Protein AF-A0A8H3CLC8-F1 (afdb_monomer_lite)

Sequence (167 aa):
DTSFVADLQLELDSWRNSLPDSLFSRQDIAPAHSHILCLHILYWLITLRLYFPVYRQARSDGQDSKPDIEDRFIKLCNRATEELLQLFSEFDKRYSSKYLPRSLLQAIVICGDALILERDQASKEAPKVRDNGQEGIELCICTLQVAGETWPHAANLALRLQARAAM

InterPro domains:
  IPR051615 Transcriptional Regulatory Elements [PTHR31313] (6-161)

Foldseek 3Di:
DLVVLVVVLVVLVVVVVPDDPLLVDDPPDDLRDLVSLVVLLVSLLSQLVSLVVVLVVVVPVPDPDDVVSNVVSLVSNVVSLVSNLVSLVSSCVPPNLLPPDPVSLVSLLSSLVSLLVQLVPDDPVCVVSNVVSVVSNVSSLVSLVRVCVNPVVSPVSSVVSVVSSVD

Structure (mmCIF, N/CA/C/O backbone):
data_AF-A0A8H3CLC8-F1
#
_entry.id   AF-A0A8H3CLC8-F1
#
loop_
_atom_site.group_PDB
_atom_site.id
_atom_site.type_symbol
_atom_site.label_atom_id
_atom_site.label_alt_id
_atom_site.label_comp_id
_atom_site.label_asym_id
_atom_site.label_entity_id
_atom_site.label_seq_id
_atom_site.pdbx_PDB_ins_code
_atom_site.Cartn_x
_atom_site.Cartn_y
_atom_site.Cartn_z
_atom_site.occupancy
_atom_site.B_iso_or_equiv
_atom_site.auth_seq_id
_atom_site.auth_comp_id
_atom_site.auth_asym_id
_atom_site.auth_atom_id
_atom_site.pdbx_PDB_model_num
ATOM 1 N N . ASP A 1 1 ? 12.329 13.067 15.007 1.00 63.19 1 ASP A N 1
ATOM 2 C CA . ASP A 1 1 ? 12.791 14.373 14.516 1.00 63.19 1 ASP A CA 1
ATOM 3 C C . ASP A 1 1 ? 12.047 14.694 13.223 1.00 63.19 1 ASP A C 1
ATOM 5 O O . ASP A 1 1 ? 12.294 14.057 12.206 1.00 63.19 1 ASP A O 1
ATOM 9 N N . THR A 1 2 ? 11.017 15.540 13.280 1.00 72.81 2 THR A N 1
ATOM 10 C CA . THR A 1 2 ? 10.085 15.764 12.153 1.00 72.81 2 THR A CA 1
ATOM 11 C C . THR A 1 2 ? 10.721 16.533 10.994 1.00 72.81 2 THR A C 1
ATOM 13 O O . THR A 1 2 ? 10.283 16.371 9.857 1.00 72.81 2 THR A O 1
ATOM 16 N N . SER A 1 3 ? 11.772 17.318 11.267 1.00 77.88 3 SER A N 1
ATOM 17 C CA . SER A 1 3 ? 12.563 18.014 10.242 1.00 77.88 3 SER A CA 1
ATOM 18 C C . SER A 1 3 ? 13.254 17.016 9.316 1.00 77.88 3 SER A C 1
ATOM 20 O O . SER A 1 3 ? 13.080 17.075 8.106 1.00 77.88 3 SER A O 1
ATOM 22 N N . PHE A 1 4 ? 13.923 16.016 9.893 1.00 84.94 4 PHE A N 1
ATOM 23 C CA . PHE A 1 4 ? 14.620 14.974 9.138 1.00 84.94 4 PHE A CA 1
ATOM 24 C C . PHE A 1 4 ? 13.684 14.166 8.223 1.00 84.94 4 PHE A C 1
ATOM 26 O O . PHE A 1 4 ? 14.039 13.826 7.099 1.00 84.94 4 PHE A O 1
ATOM 33 N N . VAL A 1 5 ? 12.459 13.883 8.683 1.00 85.38 5 VAL A N 1
ATOM 34 C CA . VAL A 1 5 ? 11.435 13.193 7.877 1.00 85.38 5 VAL A CA 1
ATOM 35 C C . VAL A 1 5 ? 11.024 14.035 6.664 1.00 85.38 5 VAL A C 1
ATOM 37 O O . VAL A 1 5 ? 10.848 13.497 5.572 1.00 85.38 5 VAL A O 1
ATOM 40 N N . ALA A 1 6 ? 10.872 15.350 6.842 1.00 85.31 6 ALA A N 1
ATOM 41 C CA . ALA A 1 6 ? 10.539 16.257 5.749 1.00 85.31 6 ALA A CA 1
ATOM 42 C C . ALA A 1 6 ? 11.685 16.377 4.731 1.00 85.31 6 ALA A C 1
ATOM 44 O O . ALA A 1 6 ? 11.418 16.347 3.531 1.00 85.31 6 ALA A O 1
ATOM 45 N N . ASP A 1 7 ? 12.933 16.444 5.198 1.00 89.69 7 ASP A N 1
ATOM 46 C CA . ASP A 1 7 ? 14.119 16.509 4.337 1.00 89.69 7 ASP A CA 1
ATOM 47 C C . ASP A 1 7 ? 14.263 15.237 3.485 1.00 89.69 7 ASP A C 1
ATOM 49 O O . ASP A 1 7 ? 14.405 15.317 2.265 1.00 89.69 7 ASP A O 1
ATOM 53 N N . LEU A 1 8 ? 14.101 14.053 4.090 1.00 91.25 8 LEU A N 1
ATOM 54 C CA . LEU A 1 8 ? 14.118 12.782 3.355 1.00 91.25 8 LEU A CA 1
ATOM 55 C C . LEU A 1 8 ? 12.995 12.675 2.318 1.00 91.25 8 LEU A C 1
ATOM 57 O O . LEU A 1 8 ? 13.209 12.134 1.234 1.00 91.25 8 LEU A O 1
ATOM 61 N N . GLN A 1 9 ? 11.796 13.181 2.624 1.00 90.88 9 GLN A N 1
ATOM 62 C CA . GLN A 1 9 ? 10.716 13.199 1.638 1.00 90.88 9 GLN A CA 1
ATOM 63 C C . GLN A 1 9 ? 11.046 14.131 0.465 1.00 90.88 9 GLN A C 1
ATOM 65 O O . GLN A 1 9 ? 10.758 13.777 -0.676 1.00 90.88 9 GLN A O 1
ATOM 70 N N . LEU A 1 10 ? 11.672 15.287 0.714 1.00 92.56 10 LEU A N 1
ATOM 71 C CA . LEU A 1 10 ? 12.113 16.183 -0.358 1.00 92.56 10 LEU A CA 1
ATOM 72 C C . LEU A 1 10 ? 13.147 15.510 -1.266 1.00 92.56 10 LEU A C 1
ATOM 74 O O . LEU A 1 10 ? 13.053 15.630 -2.489 1.00 92.56 10 LEU A O 1
ATOM 78 N N . GLU A 1 11 ? 14.097 14.768 -0.697 1.00 94.75 11 GLU A N 1
ATOM 79 C CA . GLU A 1 11 ? 15.057 13.982 -1.478 1.00 94.75 11 GLU A CA 1
ATOM 80 C C . GLU A 1 11 ? 14.366 12.887 -2.302 1.00 94.75 11 GLU A C 1
ATOM 82 O O . GLU A 1 11 ? 14.671 12.718 -3.485 1.00 94.75 11 GLU A O 1
ATOM 87 N N . LEU A 1 12 ? 13.393 12.184 -1.715 1.00 94.25 12 LEU A N 1
ATOM 88 C CA . LEU A 1 12 ? 12.617 11.153 -2.403 1.00 94.25 12 LEU A CA 1
ATOM 89 C C . LEU A 1 12 ? 11.794 11.730 -3.566 1.00 94.25 12 LEU A C 1
ATOM 91 O O . LEU A 1 12 ? 11.754 11.144 -4.650 1.00 94.25 12 LEU A O 1
ATOM 95 N N . ASP A 1 13 ? 11.158 12.883 -3.366 1.00 93.44 13 ASP A N 1
ATOM 96 C CA . ASP A 1 13 ? 10.387 13.571 -4.403 1.00 93.44 13 ASP A CA 1
ATOM 97 C C . ASP A 1 13 ? 11.297 14.111 -5.510 1.00 93.44 13 ASP A C 1
ATOM 99 O O . ASP A 1 13 ? 10.977 13.976 -6.691 1.00 93.44 13 ASP A O 1
ATOM 103 N N . SER A 1 14 ? 12.462 14.657 -5.153 1.00 95.31 14 SER A N 1
ATOM 104 C CA . SER A 1 14 ? 13.490 15.072 -6.112 1.00 95.31 14 SER A CA 1
ATOM 105 C C . SER A 1 14 ? 13.958 13.894 -6.970 1.00 95.31 14 SER A C 1
ATOM 107 O O . SER A 1 14 ? 13.966 13.981 -8.201 1.00 95.31 14 SER A O 1
ATOM 109 N N . TRP A 1 15 ? 14.251 12.751 -6.341 1.00 95.31 15 TRP A N 1
ATOM 110 C CA . TRP A 1 15 ? 14.596 11.522 -7.049 1.00 95.31 15 TRP A CA 1
ATOM 111 C C . TRP A 1 15 ? 13.475 11.085 -7.996 1.00 95.31 15 TRP A C 1
ATOM 113 O O . TRP A 1 15 ? 13.743 10.845 -9.174 1.00 95.31 15 TRP A O 1
ATOM 123 N N . ARG A 1 16 ? 12.219 11.047 -7.535 1.00 93.00 16 ARG A N 1
ATOM 124 C CA . ARG A 1 16 ? 11.077 10.683 -8.384 1.00 93.00 16 ARG A CA 1
ATOM 125 C C . ARG A 1 16 ? 10.950 11.621 -9.583 1.00 93.00 16 ARG A C 1
ATOM 127 O O . ARG A 1 16 ? 10.781 11.142 -10.697 1.00 93.00 16 ARG A O 1
ATOM 134 N N . ASN A 1 17 ? 11.073 12.929 -9.378 1.00 92.19 17 ASN A N 1
ATOM 135 C CA . ASN A 1 17 ? 10.963 13.932 -10.441 1.00 92.19 17 ASN A CA 1
ATOM 136 C C . ASN A 1 17 ? 12.138 13.900 -11.432 1.00 92.19 17 ASN A C 1
ATOM 138 O O . ASN A 1 17 ? 12.015 14.412 -12.540 1.00 92.19 17 ASN A O 1
ATOM 142 N N . SER A 1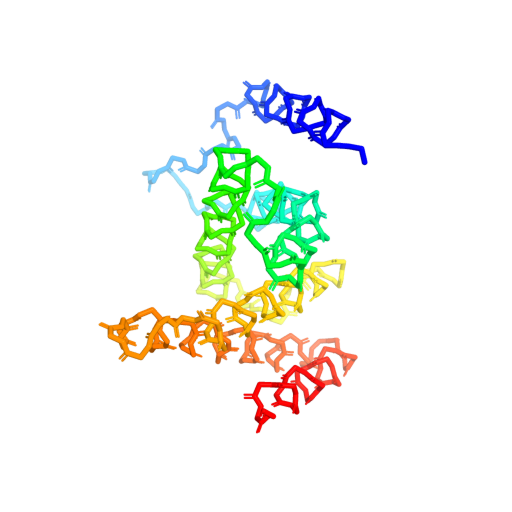 18 ? 13.266 13.292 -11.054 1.00 93.06 18 SER A N 1
ATOM 143 C CA . SER A 1 18 ? 14.410 13.070 -11.946 1.00 93.06 18 SER A CA 1
ATOM 144 C C . SER A 1 18 ? 14.247 11.858 -12.876 1.00 93.06 18 SER A C 1
ATOM 146 O O . SER A 1 18 ? 15.061 11.664 -13.781 1.00 93.06 18 SER A O 1
ATOM 148 N N . LEU A 1 19 ? 13.222 11.023 -12.657 1.00 90.88 19 LEU A N 1
ATOM 149 C CA . LEU A 1 19 ? 12.998 9.817 -13.450 1.00 90.88 19 LEU A CA 1
ATOM 150 C C . LEU A 1 19 ? 12.559 10.158 -14.887 1.00 90.88 19 LEU A C 1
ATOM 152 O O . LEU A 1 19 ? 11.794 11.099 -15.089 1.00 90.88 19 LEU A O 1
ATOM 156 N N . PRO A 1 20 ? 12.972 9.367 -15.895 1.00 89.25 20 PRO A N 1
ATOM 157 C CA . PRO A 1 20 ? 12.502 9.541 -17.266 1.00 89.25 20 PRO A CA 1
ATOM 158 C C . PRO A 1 20 ? 10.981 9.391 -17.405 1.00 89.25 20 PRO A C 1
ATOM 160 O O . PRO A 1 20 ? 10.391 8.470 -16.836 1.00 89.25 20 PRO A O 1
ATOM 163 N N . ASP A 1 21 ? 10.375 10.202 -18.277 1.00 84.94 21 ASP A N 1
ATOM 164 C CA . ASP A 1 21 ? 8.944 10.163 -18.628 1.00 84.94 21 ASP A CA 1
ATOM 165 C C . ASP A 1 21 ? 8.424 8.760 -18.975 1.00 84.94 21 ASP A C 1
ATOM 167 O O . ASP A 1 21 ? 7.271 8.439 -18.700 1.00 84.94 21 ASP A O 1
ATOM 171 N N . SER A 1 22 ? 9.266 7.900 -19.556 1.00 83.12 22 SER A N 1
ATOM 172 C CA . SER A 1 22 ? 8.907 6.523 -19.914 1.00 83.12 22 SER A CA 1
ATOM 173 C C . SER A 1 22 ? 8.552 5.640 -18.711 1.00 83.12 22 SER A C 1
ATOM 175 O O . SER A 1 22 ? 7.926 4.597 -18.888 1.00 83.12 22 SER A O 1
ATOM 177 N N . LEU A 1 23 ? 8.975 6.021 -17.501 1.00 83.69 23 LEU A N 1
ATOM 178 C CA . LEU A 1 23 ? 8.677 5.315 -16.249 1.00 83.69 23 LEU A CA 1
ATOM 179 C C . LEU A 1 23 ? 7.382 5.802 -15.588 1.00 83.69 23 LEU A C 1
ATOM 181 O O . LEU A 1 23 ? 6.898 5.188 -14.634 1.00 83.69 23 LEU A O 1
ATOM 185 N N . PHE A 1 24 ? 6.791 6.877 -16.101 1.00 79.81 24 PHE A N 1
ATOM 186 C CA . PHE A 1 24 ? 5.455 7.309 -15.732 1.00 79.81 24 PHE A CA 1
ATOM 187 C C . PHE A 1 24 ? 4.495 6.731 -16.764 1.00 79.81 24 PHE A C 1
ATOM 189 O O . PHE A 1 24 ? 4.542 7.084 -17.939 1.00 79.81 24 PHE A O 1
ATOM 196 N N . SER A 1 25 ? 3.662 5.780 -16.340 1.00 62.69 25 SER A N 1
ATOM 197 C CA . SER A 1 25 ? 2.707 5.078 -17.197 1.00 62.69 25 SER A CA 1
ATOM 198 C C . SER A 1 25 ? 1.815 6.067 -17.961 1.00 62.69 25 SER A C 1
ATOM 200 O O . SER A 1 25 ? 0.787 6.501 -17.446 1.00 62.69 25 SER A O 1
ATOM 202 N N . ARG A 1 26 ? 2.180 6.434 -19.196 1.00 60.22 26 ARG A N 1
ATOM 203 C CA . ARG A 1 26 ? 1.274 7.145 -20.104 1.00 60.22 26 ARG A CA 1
ATOM 204 C C . ARG A 1 26 ? 0.186 6.159 -20.519 1.00 60.22 26 ARG A C 1
ATOM 206 O O . ARG A 1 26 ? 0.495 5.078 -21.015 1.00 60.22 26 ARG A O 1
ATOM 213 N N . GLN A 1 27 ? -1.069 6.534 -20.280 1.00 54.94 27 GLN A N 1
ATOM 214 C CA . GLN A 1 27 ? -2.251 5.672 -20.405 1.00 54.94 27 GLN A CA 1
ATOM 215 C C . GLN A 1 27 ? -2.443 5.047 -21.803 1.00 54.94 27 GLN A C 1
ATOM 217 O O . GLN A 1 27 ? -3.138 4.041 -21.904 1.00 54.94 27 GLN A O 1
ATOM 222 N N . ASP A 1 28 ? -1.776 5.557 -22.845 1.00 51.75 28 ASP A N 1
ATOM 223 C CA . ASP A 1 28 ? -2.155 5.273 -24.235 1.00 51.75 28 ASP A CA 1
ATOM 224 C C . ASP A 1 28 ? -1.211 4.380 -25.063 1.00 51.75 28 ASP A C 1
ATOM 226 O O . ASP A 1 28 ? -1.542 4.100 -26.212 1.00 51.75 28 ASP A O 1
ATOM 230 N N . ILE A 1 29 ? -0.041 3.932 -24.571 1.00 50.88 29 ILE A N 1
ATOM 231 C CA . ILE A 1 29 ? 0.985 3.381 -25.500 1.00 50.88 29 ILE A CA 1
ATOM 232 C C . ILE A 1 29 ? 1.418 1.925 -25.239 1.00 50.88 29 ILE A C 1
ATOM 234 O O . ILE A 1 29 ? 1.781 1.234 -26.185 1.00 50.88 29 ILE A O 1
ATOM 238 N N . ALA A 1 30 ? 1.330 1.391 -24.022 1.00 55.47 30 ALA A N 1
ATOM 239 C CA . ALA A 1 30 ? 1.564 -0.036 -23.750 1.00 55.47 30 ALA A CA 1
ATOM 240 C C . ALA A 1 30 ? 1.195 -0.358 -22.295 1.00 55.47 30 ALA A C 1
ATOM 242 O O . ALA A 1 30 ? 1.247 0.541 -21.448 1.00 55.47 30 ALA A O 1
ATOM 243 N N . PRO A 1 31 ? 0.879 -1.621 -21.945 1.00 59.69 31 PRO A N 1
ATOM 244 C CA . PRO A 1 31 ? 0.765 -2.001 -20.547 1.00 59.69 31 PRO A CA 1
ATOM 245 C C . PRO A 1 31 ? 2.094 -1.716 -19.833 1.00 59.69 31 PRO A C 1
ATOM 247 O O . PRO A 1 31 ? 3.118 -2.330 -20.123 1.00 59.69 31 PRO A O 1
ATOM 250 N N . ALA A 1 32 ? 2.065 -0.750 -18.911 1.00 68.75 32 ALA A N 1
ATOM 251 C CA . ALA A 1 32 ? 3.150 -0.443 -17.989 1.00 68.75 32 ALA A CA 1
ATOM 252 C C . ALA A 1 32 ? 3.725 -1.729 -17.402 1.00 68.75 32 ALA A C 1
ATOM 254 O O . ALA A 1 32 ? 2.991 -2.492 -16.775 1.00 68.75 32 ALA A O 1
ATOM 255 N N . HIS A 1 33 ? 5.018 -1.951 -17.627 1.00 82.88 33 HIS A N 1
ATOM 256 C CA . HIS A 1 33 ? 5.706 -3.157 -17.198 1.00 82.88 33 HIS A CA 1
ATOM 257 C C . HIS A 1 33 ? 5.579 -3.354 -15.681 1.00 82.88 33 HIS A C 1
ATOM 259 O O . HIS A 1 33 ? 5.604 -2.388 -14.917 1.00 82.88 33 HIS A O 1
ATOM 265 N N . SER A 1 34 ? 5.528 -4.608 -15.228 1.00 88.12 34 SER A N 1
ATOM 266 C CA . SER A 1 34 ? 5.389 -4.951 -13.803 1.00 88.12 34 SER A CA 1
ATOM 267 C C . SER A 1 34 ? 6.428 -4.261 -12.911 1.00 88.12 34 SER A C 1
ATOM 269 O O . SER A 1 34 ? 6.100 -3.808 -11.819 1.00 88.12 34 SER A O 1
ATOM 271 N N . HIS A 1 35 ? 7.664 -4.096 -13.391 1.00 89.19 35 HIS A N 1
ATOM 272 C CA . HIS A 1 35 ? 8.727 -3.405 -12.659 1.00 89.19 35 HIS A CA 1
ATOM 273 C C . HIS A 1 35 ? 8.468 -1.902 -12.469 1.00 89.19 35 HIS A C 1
ATOM 275 O O . HIS A 1 35 ? 8.907 -1.343 -11.467 1.00 89.19 35 HIS A O 1
ATOM 281 N N . ILE A 1 36 ? 7.729 -1.255 -13.378 1.00 90.81 36 ILE A N 1
ATOM 282 C CA . ILE A 1 36 ? 7.316 0.146 -13.228 1.00 90.81 36 ILE A CA 1
ATOM 283 C C . ILE A 1 36 ? 6.302 0.254 -12.087 1.00 90.81 36 ILE A C 1
ATOM 285 O O . ILE A 1 36 ? 6.460 1.094 -11.208 1.00 90.81 36 ILE A O 1
ATOM 289 N N . LEU A 1 37 ? 5.308 -0.640 -12.032 1.00 91.50 37 LEU A N 1
ATOM 290 C CA . LEU A 1 37 ? 4.367 -0.686 -10.906 1.00 91.50 37 LEU A CA 1
ATOM 291 C C . LEU A 1 37 ? 5.097 -0.948 -9.581 1.00 91.50 37 LEU A C 1
ATOM 293 O O . LEU A 1 37 ? 4.856 -0.248 -8.604 1.00 91.50 37 LEU A O 1
ATOM 297 N N . CYS A 1 38 ? 6.049 -1.886 -9.561 1.00 93.56 38 CYS A N 1
ATOM 298 C CA . CYS A 1 38 ? 6.892 -2.143 -8.391 1.00 93.56 38 CYS A CA 1
ATOM 299 C C . CYS A 1 38 ? 7.670 -0.899 -7.932 1.00 93.56 38 CYS A C 1
ATOM 301 O O . CYS A 1 38 ? 7.781 -0.666 -6.730 1.00 93.56 38 CYS A O 1
ATOM 303 N N . LEU A 1 39 ? 8.196 -0.100 -8.867 1.00 94.38 39 LEU A N 1
ATOM 304 C CA . LEU A 1 39 ? 8.898 1.149 -8.565 1.00 94.38 39 LEU A CA 1
ATOM 305 C C . LEU A 1 39 ? 7.973 2.155 -7.867 1.00 94.38 39 LEU A C 1
ATOM 307 O O . LEU A 1 39 ? 8.342 2.713 -6.834 1.00 94.38 39 LEU A O 1
ATOM 311 N N . HIS A 1 40 ? 6.759 2.343 -8.391 1.00 93.81 40 HIS A N 1
ATOM 312 C CA . HIS A 1 40 ? 5.770 3.245 -7.789 1.00 93.81 40 HIS A CA 1
ATOM 313 C C . HIS A 1 40 ? 5.284 2.733 -6.426 1.00 93.81 40 HIS A C 1
ATOM 315 O O . HIS A 1 40 ? 5.154 3.525 -5.496 1.00 93.81 40 HIS A O 1
ATOM 321 N N . ILE A 1 41 ? 5.114 1.415 -6.259 1.00 95.56 41 ILE A N 1
ATOM 322 C CA . ILE A 1 41 ? 4.805 0.805 -4.954 1.00 95.56 41 ILE A CA 1
ATOM 323 C C . ILE A 1 41 ? 5.918 1.108 -3.946 1.00 95.56 41 ILE A C 1
ATOM 325 O O . ILE A 1 41 ? 5.631 1.461 -2.805 1.00 95.56 41 ILE A O 1
ATOM 329 N N . LEU A 1 42 ? 7.188 0.988 -4.345 1.00 95.25 42 LEU A N 1
ATOM 330 C CA . LEU A 1 42 ? 8.320 1.286 -3.465 1.00 95.25 42 LEU A CA 1
ATOM 331 C C . LEU A 1 42 ? 8.361 2.756 -3.058 1.00 95.25 42 LEU A C 1
ATOM 333 O O . LEU A 1 42 ? 8.570 3.035 -1.880 1.00 95.25 42 LEU A O 1
ATOM 337 N N . TYR A 1 43 ? 8.134 3.678 -3.995 1.00 95.50 43 TYR A N 1
ATOM 338 C CA . TYR A 1 43 ? 8.061 5.107 -3.690 1.00 95.50 43 TYR A CA 1
ATOM 339 C C . TYR A 1 43 ? 7.008 5.385 -2.609 1.00 95.50 43 TYR A C 1
ATOM 341 O O . TYR A 1 43 ? 7.337 5.923 -1.550 1.00 95.50 43 TYR A O 1
ATOM 349 N N . TRP A 1 44 ? 5.771 4.927 -2.819 1.00 96.25 44 TRP A N 1
ATOM 350 C CA . TRP A 1 44 ? 4.693 5.162 -1.858 1.00 96.25 44 TRP A CA 1
ATOM 351 C C . TRP A 1 44 ? 4.886 4.409 -0.543 1.00 96.25 44 TRP A C 1
ATOM 353 O O . TRP A 1 44 ? 4.537 4.930 0.513 1.00 96.25 44 TRP A O 1
ATOM 363 N N . LEU A 1 45 ? 5.509 3.227 -0.567 1.00 95.31 45 LEU A N 1
ATOM 364 C CA . LEU A 1 45 ? 5.902 2.521 0.650 1.00 95.31 45 LEU A CA 1
ATOM 365 C C . LEU A 1 45 ? 6.905 3.331 1.476 1.00 95.31 45 LEU A C 1
ATOM 367 O O . LEU A 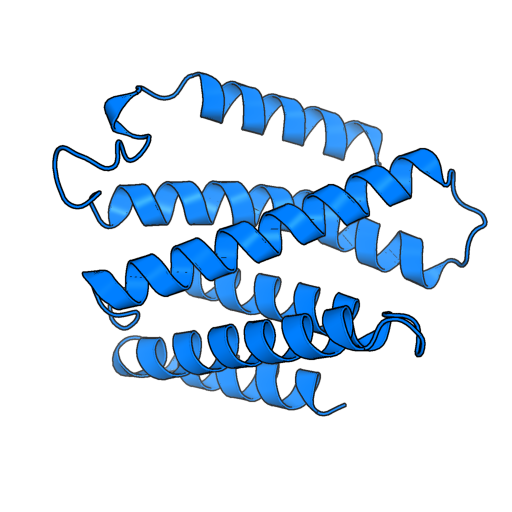1 45 ? 6.778 3.381 2.700 1.00 95.31 45 LEU A O 1
ATOM 371 N N . ILE A 1 46 ? 7.918 3.924 0.840 1.00 94.44 46 ILE A N 1
ATOM 372 C CA . ILE A 1 46 ? 8.920 4.730 1.545 1.00 94.44 46 ILE A CA 1
ATOM 373 C C . ILE A 1 46 ? 8.241 5.958 2.150 1.00 94.44 46 ILE A C 1
ATOM 375 O O . ILE A 1 46 ? 8.396 6.180 3.349 1.00 94.44 46 ILE A O 1
ATOM 379 N N . THR A 1 47 ? 7.422 6.679 1.379 1.00 93.31 47 THR A N 1
ATOM 380 C CA . THR A 1 47 ? 6.616 7.797 1.894 1.00 93.31 47 THR A CA 1
ATOM 381 C C . THR A 1 47 ? 5.772 7.363 3.090 1.00 93.31 47 THR A C 1
ATOM 383 O O . THR A 1 47 ? 5.858 7.967 4.157 1.00 93.31 47 THR A O 1
ATOM 386 N N . LEU A 1 48 ? 5.024 6.264 2.979 1.00 93.06 48 LEU A N 1
ATOM 387 C CA . LEU A 1 48 ? 4.205 5.774 4.083 1.00 93.06 48 LEU A CA 1
ATOM 388 C C . LEU A 1 48 ? 5.061 5.426 5.310 1.00 93.06 48 LEU A C 1
ATOM 390 O O . LEU A 1 48 ? 4.717 5.812 6.420 1.00 93.06 48 LEU A O 1
ATOM 394 N N . ARG A 1 49 ? 6.213 4.764 5.144 1.00 91.44 49 ARG A N 1
ATOM 395 C CA . ARG A 1 49 ? 7.123 4.434 6.259 1.00 91.44 49 ARG A CA 1
ATOM 396 C C . ARG A 1 49 ? 7.713 5.657 6.949 1.00 91.44 49 ARG A C 1
ATOM 398 O O . ARG A 1 49 ? 7.911 5.605 8.160 1.00 91.44 49 ARG A O 1
ATOM 405 N N . LEU A 1 50 ? 8.010 6.715 6.201 1.00 88.62 50 LEU A N 1
ATOM 406 C CA . LEU A 1 50 ? 8.541 7.960 6.750 1.00 88.62 50 LEU A CA 1
ATOM 407 C C . LEU A 1 50 ? 7.527 8.623 7.692 1.00 88.62 50 LEU A C 1
ATOM 409 O O . LEU A 1 50 ? 7.897 9.087 8.771 1.00 88.62 50 LEU A O 1
ATOM 413 N N . TYR A 1 51 ? 6.245 8.602 7.324 1.00 83.94 51 TYR A N 1
ATOM 414 C CA . TYR A 1 51 ? 5.197 9.307 8.062 1.00 83.94 51 TYR A CA 1
ATOM 415 C C . TYR A 1 51 ? 4.424 8.440 9.059 1.00 83.94 51 TYR A C 1
ATOM 417 O O . TYR A 1 51 ? 3.920 8.967 10.048 1.00 83.94 51 TYR A O 1
ATOM 425 N N . PHE A 1 52 ? 4.366 7.118 8.878 1.00 78.44 52 PHE A N 1
ATOM 426 C CA . PHE A 1 52 ? 3.550 6.229 9.712 1.00 78.44 52 PHE A CA 1
ATOM 427 C C . PHE A 1 52 ? 3.905 6.235 11.216 1.00 78.44 52 PHE A C 1
ATOM 429 O O . PHE A 1 52 ? 2.984 6.257 12.036 1.00 78.44 52 PHE A O 1
ATOM 436 N N . PRO A 1 53 ? 5.188 6.275 11.636 1.00 76.94 53 PRO A N 1
ATOM 437 C CA . PRO A 1 53 ? 5.537 6.401 13.053 1.00 76.94 53 PRO A CA 1
ATOM 438 C C . PRO A 1 53 ? 5.046 7.718 13.662 1.00 76.94 53 PRO A C 1
ATOM 440 O O . PRO A 1 53 ? 4.531 7.730 14.778 1.00 76.94 53 PRO A O 1
ATOM 443 N N . VAL A 1 54 ? 5.163 8.811 12.904 1.00 67.38 54 VAL A N 1
ATOM 444 C CA . VAL A 1 54 ? 4.741 10.149 13.335 1.00 67.38 54 VAL A CA 1
ATOM 445 C C . VAL A 1 54 ? 3.219 10.240 13.380 1.00 67.38 54 VAL A C 1
ATOM 447 O O . VAL A 1 54 ? 2.670 10.783 14.327 1.00 67.38 54 VAL A O 1
ATOM 450 N N . TYR A 1 55 ? 2.533 9.628 12.416 1.00 66.81 55 TYR A N 1
ATOM 451 C CA . TYR A 1 55 ? 1.079 9.500 12.390 1.00 66.81 55 TYR A CA 1
ATOM 452 C C . TYR A 1 55 ? 0.545 8.744 13.612 1.00 66.81 55 TYR A C 1
ATOM 454 O O . TYR A 1 55 ? -0.415 9.178 14.246 1.00 66.81 55 TYR A O 1
ATOM 462 N N . ARG A 1 56 ? 1.199 7.638 13.994 1.00 68.38 56 ARG A N 1
ATOM 463 C CA . ARG A 1 56 ? 0.849 6.891 15.209 1.00 68.38 56 ARG A CA 1
ATOM 464 C C . ARG A 1 56 ? 1.048 7.738 16.469 1.00 68.38 56 ARG A C 1
ATOM 466 O O . ARG A 1 56 ? 0.213 7.677 17.368 1.00 68.38 56 ARG A O 1
ATOM 473 N N . GLN A 1 57 ? 2.132 8.510 16.533 1.00 68.56 57 GLN A N 1
ATOM 474 C CA . GLN A 1 57 ? 2.464 9.328 17.700 1.00 68.56 57 GLN A CA 1
ATOM 475 C C . GLN A 1 57 ? 1.542 10.550 17.844 1.00 68.56 57 GLN A C 1
ATOM 477 O O . GLN A 1 57 ? 0.950 10.728 18.905 1.00 68.56 57 GLN A O 1
ATOM 482 N N . ALA A 1 58 ? 1.325 11.304 16.761 1.00 62.19 58 ALA A N 1
ATOM 483 C CA . ALA A 1 58 ? 0.406 12.448 16.695 1.00 62.19 58 ALA A CA 1
ATOM 484 C C . ALA A 1 58 ? -1.005 12.098 17.190 1.00 62.19 58 ALA A C 1
ATOM 486 O O . ALA A 1 58 ? -1.689 12.887 17.835 1.00 62.19 58 ALA A O 1
ATOM 487 N N . ARG A 1 59 ? -1.439 10.863 16.921 1.00 64.06 59 ARG A N 1
ATOM 488 C CA . ARG A 1 59 ? -2.762 10.382 17.317 1.00 64.06 59 ARG A CA 1
ATOM 489 C C . ARG A 1 59 ? -2.810 9.681 18.681 1.00 64.06 59 ARG A C 1
ATOM 491 O O . ARG A 1 59 ? -3.904 9.369 19.136 1.00 64.06 59 ARG A O 1
ATOM 498 N N . SER A 1 60 ? -1.663 9.454 19.330 1.00 61.28 60 SER A N 1
ATOM 499 C CA . SER A 1 60 ? -1.573 8.908 20.697 1.00 61.28 60 SER A CA 1
ATOM 500 C C . SER A 1 60 ? -1.420 10.005 21.757 1.00 61.28 60 SER A C 1
ATOM 502 O O . SER A 1 60 ? -1.991 9.875 22.835 1.00 61.28 60 SER A O 1
ATOM 504 N N . ASP A 1 61 ? -0.694 11.085 21.443 1.00 57.59 61 ASP A N 1
ATOM 505 C CA . ASP A 1 61 ? -0.330 12.139 22.407 1.00 57.59 61 ASP A CA 1
ATOM 506 C C . ASP A 1 61 ? -1.399 13.233 22.586 1.00 57.59 61 ASP A C 1
ATOM 508 O O . ASP A 1 61 ? -1.201 14.143 23.379 1.00 57.59 61 ASP A O 1
ATOM 512 N N . GLY A 1 62 ? -2.547 13.137 21.907 1.00 53.59 62 GLY A N 1
ATOM 513 C CA . GLY A 1 62 ? -3.700 14.011 22.139 1.00 53.59 62 GLY A CA 1
ATOM 514 C C . GLY A 1 62 ? -3.402 15.509 21.990 1.00 53.59 62 GLY A C 1
ATOM 515 O O . GLY A 1 62 ? -3.174 16.189 22.973 1.00 53.59 62 GLY A O 1
ATOM 516 N N . GLN A 1 63 ? -3.495 16.038 20.767 1.00 51.59 63 GLN A N 1
ATOM 517 C CA . GLN A 1 63 ? -3.722 17.461 20.434 1.00 51.59 63 GLN A CA 1
ATOM 518 C C . GLN A 1 63 ? -2.791 18.549 21.036 1.00 51.59 63 GLN A C 1
ATOM 520 O O . GLN A 1 63 ? -3.031 19.725 20.777 1.00 51.59 63 GLN A O 1
ATOM 525 N N . ASP A 1 64 ? -1.723 18.204 21.763 1.00 50.44 64 ASP A N 1
ATOM 526 C CA . ASP A 1 64 ? -0.750 19.165 22.328 1.00 50.44 64 ASP A CA 1
ATOM 527 C C . ASP A 1 64 ? 0.459 19.441 21.405 1.00 50.44 64 ASP A C 1
ATOM 529 O O . ASP A 1 64 ? 1.341 20.253 21.701 1.00 50.44 64 ASP A O 1
ATOM 533 N N . SER A 1 65 ? 0.490 18.800 20.240 1.00 52.84 65 SER A N 1
ATOM 534 C CA . SER A 1 65 ? 1.523 18.954 19.216 1.00 52.84 65 SER A CA 1
ATOM 535 C C . SER A 1 65 ? 1.046 19.879 18.092 1.00 52.84 65 SER A C 1
ATOM 537 O O . SER A 1 65 ? -0.138 19.937 17.777 1.00 52.84 65 SER A O 1
ATOM 539 N N . LYS A 1 66 ? 1.970 20.633 17.473 1.00 56.69 66 LYS A N 1
ATOM 540 C CA . LYS A 1 66 ? 1.681 21.644 16.431 1.00 56.69 66 LYS A CA 1
ATOM 541 C C . LYS A 1 66 ? 0.719 21.101 15.346 1.00 56.69 66 LYS A C 1
ATOM 543 O O . LYS A 1 66 ? 1.178 20.346 14.483 1.00 56.69 66 LYS A O 1
ATOM 548 N N . PRO A 1 67 ? -0.556 21.538 15.314 1.00 59.72 67 PRO A N 1
ATOM 549 C CA . PRO A 1 67 ? -1.611 20.872 14.543 1.00 59.72 67 PRO A CA 1
ATOM 550 C C . PRO A 1 67 ? -1.358 20.881 13.027 1.00 59.72 67 PRO A C 1
ATOM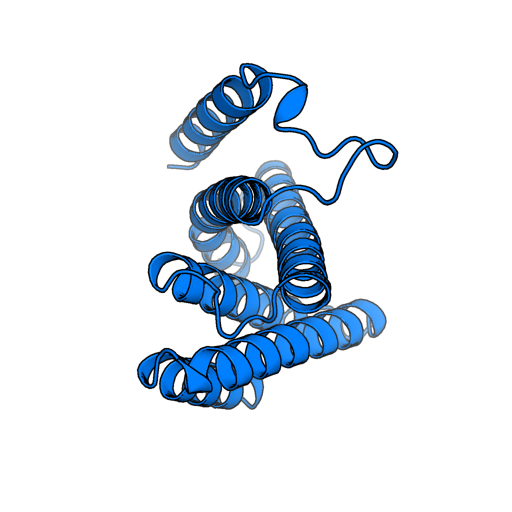 552 O O . PRO A 1 67 ? -1.659 19.907 12.341 1.00 59.72 67 PRO A O 1
ATOM 555 N N . ASP A 1 68 ? -0.725 21.934 12.502 1.00 61.47 68 ASP A N 1
ATOM 556 C CA . ASP A 1 68 ? -0.486 22.085 11.059 1.00 61.47 68 ASP A CA 1
ATOM 557 C C . ASP A 1 68 ? 0.514 21.062 10.489 1.00 61.47 68 ASP A C 1
ATOM 559 O O . ASP A 1 68 ? 0.415 20.650 9.331 1.00 61.47 68 ASP A O 1
ATOM 563 N N . ILE A 1 69 ? 1.503 20.648 11.290 1.00 62.62 69 ILE A N 1
ATOM 564 C CA . ILE A 1 69 ? 2.530 19.688 10.858 1.00 62.62 69 ILE A CA 1
ATOM 565 C C . ILE A 1 69 ? 1.943 18.273 10.846 1.00 62.62 69 ILE A C 1
ATOM 567 O O . ILE A 1 69 ? 2.191 17.503 9.916 1.00 62.62 69 ILE A O 1
ATOM 571 N N . GLU A 1 70 ? 1.128 17.949 11.847 1.00 69.12 70 GLU A N 1
ATOM 572 C CA . GLU A 1 70 ? 0.464 16.651 11.962 1.00 69.12 70 GLU A CA 1
ATOM 573 C C . GLU A 1 70 ? -0.582 16.445 10.865 1.00 69.12 70 GLU A C 1
ATOM 575 O O . GLU A 1 70 ? -0.606 15.383 10.241 1.00 69.12 70 GLU A O 1
ATOM 580 N N . ASP A 1 71 ? -1.373 17.474 10.547 1.00 74.94 71 ASP A N 1
ATOM 581 C CA . ASP A 1 71 ? -2.367 17.422 9.469 1.00 74.94 71 ASP A CA 1
ATOM 582 C C . ASP A 1 71 ? -1.720 17.156 8.097 1.00 74.94 71 ASP A C 1
ATOM 584 O O . ASP A 1 71 ? -2.209 16.343 7.305 1.00 74.94 71 ASP A O 1
ATOM 588 N N . ARG A 1 72 ? -0.553 17.756 7.823 1.00 79.06 72 ARG A N 1
ATOM 589 C CA . ARG A 1 72 ? 0.201 17.479 6.590 1.00 79.06 72 ARG A CA 1
ATOM 590 C C . ARG A 1 72 ? 0.669 16.023 6.513 1.00 79.06 72 ARG A C 1
ATOM 592 O O . ARG A 1 72 ? 0.597 15.423 5.440 1.00 79.06 72 ARG A O 1
ATOM 599 N N . PHE A 1 73 ? 1.152 15.452 7.615 1.00 81.19 73 PHE A N 1
ATOM 600 C CA . PHE A 1 73 ? 1.610 14.059 7.646 1.00 81.19 73 PHE A CA 1
ATOM 601 C C . PHE A 1 73 ? 0.453 13.069 7.521 1.00 81.19 73 PHE A C 1
ATOM 603 O O . PHE A 1 73 ? 0.574 12.090 6.788 1.00 81.19 73 PHE A O 1
ATOM 610 N N . ILE A 1 74 ? -0.688 13.364 8.150 1.00 81.62 74 ILE A N 1
ATOM 611 C CA . ILE A 1 74 ? -1.938 12.613 7.980 1.00 81.62 74 ILE A CA 1
ATOM 612 C C . ILE A 1 74 ? -2.343 12.577 6.505 1.00 81.62 74 ILE A C 1
ATOM 614 O O . ILE A 1 74 ? -2.545 11.499 5.951 1.00 81.62 74 ILE A O 1
ATOM 618 N N . LYS A 1 75 ? -2.370 13.733 5.834 1.00 86.44 75 LYS A N 1
ATOM 619 C CA . LYS A 1 75 ? -2.707 13.820 4.404 1.00 86.44 75 LYS A CA 1
ATOM 620 C C . LYS A 1 75 ? -1.748 13.025 3.516 1.00 86.44 75 LYS A C 1
ATOM 622 O O . LYS A 1 75 ? -2.188 12.411 2.549 1.00 86.44 75 LYS A O 1
ATOM 627 N N . LEU A 1 76 ? -0.451 13.020 3.831 1.00 88.56 76 LEU A N 1
ATOM 628 C CA . LEU A 1 76 ? 0.541 12.245 3.077 1.00 88.56 76 LEU A CA 1
ATOM 629 C C . LEU A 1 76 ? 0.392 10.735 3.291 1.00 88.56 76 LEU A C 1
ATOM 631 O O . LEU A 1 76 ? 0.477 9.994 2.315 1.00 88.56 76 LEU A O 1
ATOM 635 N N . CYS A 1 77 ? 0.125 10.283 4.520 1.00 89.81 77 CYS A N 1
ATOM 636 C CA . CYS A 1 77 ? -0.186 8.879 4.800 1.00 89.81 77 CYS A CA 1
ATOM 637 C C . CYS A 1 77 ? -1.422 8.417 4.025 1.00 89.81 77 CYS A C 1
ATOM 639 O O . CYS A 1 77 ? -1.348 7.405 3.335 1.00 89.81 77 CYS A O 1
ATOM 641 N N . ASN A 1 78 ? -2.513 9.186 4.091 1.00 89.75 78 ASN A N 1
ATOM 642 C CA . ASN A 1 78 ? -3.766 8.865 3.408 1.00 89.75 78 ASN A CA 1
ATOM 643 C C . ASN A 1 78 ? -3.589 8.821 1.884 1.00 89.75 78 ASN A C 1
ATOM 645 O O . ASN A 1 78 ? -4.031 7.892 1.219 1.00 89.75 78 ASN A O 1
ATOM 649 N N . ARG A 1 79 ? -2.857 9.784 1.316 1.00 93.25 79 ARG A N 1
ATOM 650 C CA . ARG A 1 79 ? -2.530 9.748 -0.113 1.00 93.25 79 ARG A CA 1
ATOM 651 C C . ARG A 1 79 ? -1.698 8.515 -0.473 1.00 93.25 79 ARG A C 1
ATOM 653 O O . ARG A 1 79 ? -1.939 7.887 -1.497 1.00 93.25 79 ARG A O 1
ATOM 660 N N . ALA A 1 80 ? -0.706 8.173 0.347 1.00 94.62 80 ALA A N 1
ATOM 661 C CA . ALA A 1 80 ? 0.144 7.019 0.088 1.00 94.62 80 ALA A CA 1
ATOM 662 C C . ALA A 1 80 ? -0.642 5.700 0.149 1.00 94.62 80 ALA A C 1
ATOM 664 O O . ALA A 1 80 ? -0.392 4.823 -0.675 1.00 94.62 80 ALA A O 1
ATOM 665 N N . THR A 1 81 ? -1.594 5.549 1.078 1.00 95.06 81 THR A N 1
ATOM 666 C CA . THR A 1 81 ? -2.454 4.357 1.139 1.00 95.06 81 THR A CA 1
ATOM 667 C C . THR A 1 81 ? -3.373 4.268 -0.077 1.00 95.06 81 THR A C 1
ATOM 669 O O . THR A 1 81 ? -3.419 3.213 -0.705 1.00 95.06 81 THR A O 1
ATOM 672 N N . GLU A 1 82 ? -4.027 5.361 -0.477 1.00 95.25 82 GLU A N 1
ATOM 673 C CA . GLU A 1 82 ? -4.870 5.406 -1.683 1.00 95.25 82 GLU A CA 1
ATOM 674 C C . GLU A 1 82 ? -4.103 4.970 -2.942 1.00 95.25 82 GLU A C 1
ATOM 676 O O . GLU A 1 82 ? -4.556 4.106 -3.697 1.00 95.25 82 GLU A O 1
ATOM 681 N N . GLU A 1 83 ? -2.907 5.521 -3.146 1.00 96.31 83 GLU A N 1
ATOM 682 C CA . GLU A 1 83 ? -2.061 5.206 -4.299 1.00 96.31 83 GLU A CA 1
ATOM 683 C C . GLU A 1 83 ? -1.559 3.755 -4.264 1.00 96.31 83 GLU A C 1
ATOM 685 O O . GLU A 1 83 ? -1.534 3.076 -5.292 1.00 96.31 83 GLU A O 1
ATOM 690 N N . LEU A 1 84 ? -1.206 3.233 -3.083 1.00 97.25 84 LEU A N 1
ATOM 691 C CA . LEU A 1 84 ? -0.816 1.830 -2.922 1.00 97.25 84 LEU A CA 1
ATOM 692 C C . LEU A 1 84 ? -1.962 0.876 -3.267 1.00 97.25 84 LEU A C 1
ATOM 694 O O . LEU A 1 84 ? -1.732 -0.088 -3.995 1.00 97.25 84 LEU A O 1
ATOM 698 N N . LEU A 1 85 ? -3.190 1.146 -2.813 1.00 97.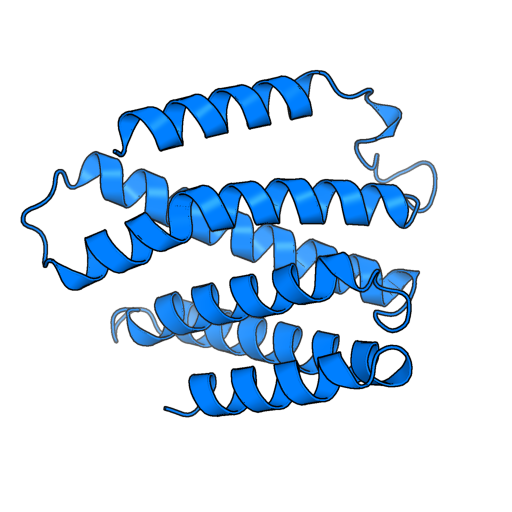19 85 LEU A N 1
ATOM 699 C CA . LEU A 1 85 ? -4.357 0.317 -3.140 1.00 97.19 85 LEU A CA 1
ATOM 700 C C . LEU A 1 85 ? -4.639 0.296 -4.649 1.00 97.19 85 LEU A C 1
ATOM 702 O O . LEU A 1 85 ? -4.914 -0.770 -5.212 1.00 97.19 85 LEU A O 1
ATOM 706 N N . GLN A 1 86 ? -4.515 1.445 -5.324 1.00 95.62 86 GLN A N 1
ATOM 707 C CA . GLN A 1 86 ? -4.636 1.521 -6.783 1.00 95.62 86 GLN A CA 1
ATOM 708 C C . GLN A 1 86 ? -3.548 0.699 -7.480 1.00 95.62 86 GLN A C 1
ATOM 710 O O . GLN A 1 86 ? -3.842 -0.068 -8.397 1.00 95.62 86 GLN A O 1
ATOM 715 N N . LEU A 1 87 ? -2.298 0.807 -7.025 1.00 95.44 87 LEU A N 1
ATOM 716 C CA . LEU A 1 87 ? -1.176 0.065 -7.596 1.00 95.44 87 LEU A CA 1
ATOM 717 C C . LEU A 1 87 ? -1.290 -1.444 -7.370 1.00 95.44 87 LEU A C 1
ATOM 719 O O . LEU A 1 87 ? -0.983 -2.206 -8.285 1.00 95.44 87 LEU A O 1
ATOM 723 N N . PHE A 1 88 ? -1.744 -1.890 -6.195 1.00 96.12 88 PHE A N 1
ATOM 724 C CA . PHE A 1 88 ? -1.991 -3.309 -5.927 1.00 96.12 88 PHE A CA 1
ATOM 725 C C . PHE A 1 88 ? -3.097 -3.852 -6.829 1.00 96.12 88 PHE A C 1
ATOM 727 O O . PHE A 1 88 ? -2.9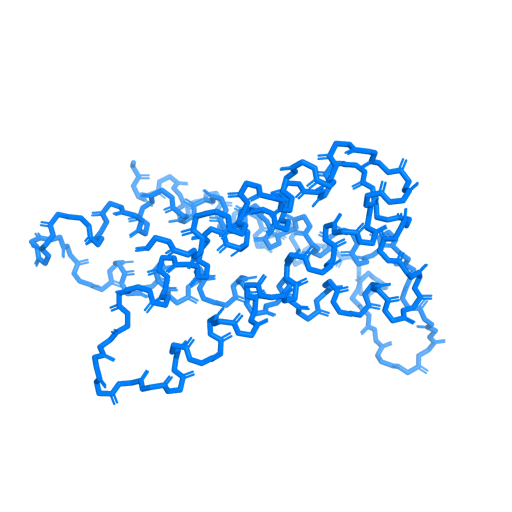02 -4.882 -7.471 1.00 96.12 88 PHE A O 1
ATOM 734 N N . SER A 1 89 ? -4.205 -3.119 -6.952 1.00 94.88 89 SER A N 1
ATOM 735 C CA . SER A 1 89 ? -5.319 -3.492 -7.830 1.00 94.88 89 SER A CA 1
ATOM 736 C C . SER A 1 89 ? -4.886 -3.572 -9.294 1.00 94.88 89 SER A C 1
ATOM 738 O O . SER A 1 89 ? -5.208 -4.531 -9.994 1.00 94.88 89 SER A O 1
ATOM 740 N N . GLU A 1 90 ? -4.115 -2.590 -9.767 1.00 93.06 90 GLU A N 1
ATOM 741 C CA . GLU A 1 90 ? -3.644 -2.562 -11.151 1.00 93.06 90 GLU A CA 1
ATOM 742 C C . GLU A 1 90 ? -2.610 -3.659 -11.428 1.00 93.06 90 GLU A C 1
ATOM 744 O O . GLU A 1 90 ? -2.620 -4.274 -12.499 1.00 93.06 90 GLU A O 1
ATOM 749 N N . PHE A 1 91 ? -1.736 -3.944 -10.459 1.00 93.38 91 PHE A N 1
ATOM 750 C CA . PHE A 1 91 ? -0.791 -5.051 -10.555 1.00 93.38 91 PHE A CA 1
ATOM 751 C C . PHE A 1 91 ? -1.529 -6.387 -10.634 1.00 93.38 91 PHE A C 1
ATOM 753 O O . PHE A 1 91 ? -1.227 -7.196 -11.513 1.00 93.38 91 PHE A O 1
ATOM 760 N N . ASP A 1 92 ? -2.512 -6.608 -9.760 1.00 93.56 92 ASP A N 1
ATOM 761 C CA . ASP A 1 92 ? -3.302 -7.835 -9.747 1.00 93.56 92 ASP A CA 1
ATOM 762 C C . ASP A 1 92 ? -4.061 -8.029 -11.061 1.00 93.56 92 ASP A C 1
ATOM 764 O O . ASP A 1 92 ? -3.957 -9.076 -11.698 1.00 93.56 92 ASP A O 1
ATOM 768 N N . LYS A 1 93 ? -4.721 -6.970 -11.539 1.00 92.56 93 LYS A N 1
ATOM 769 C CA . LYS A 1 93 ? -5.476 -6.974 -12.793 1.00 92.56 93 LYS A CA 1
ATOM 770 C C . LYS A 1 93 ? -4.621 -7.335 -14.009 1.00 92.56 93 LYS A C 1
ATOM 772 O O . LYS A 1 93 ? -5.106 -8.009 -14.916 1.00 92.56 93 LYS A O 1
ATOM 777 N N . ARG A 1 94 ? -3.372 -6.860 -14.070 1.00 91.12 94 ARG A N 1
ATOM 778 C CA . ARG A 1 94 ? -2.490 -7.072 -15.234 1.00 91.12 94 ARG A CA 1
ATOM 779 C C . ARG A 1 94 ? -1.652 -8.332 -15.145 1.00 91.12 94 ARG A C 1
ATOM 781 O O . ARG A 1 94 ? -1.400 -8.971 -16.164 1.00 91.12 94 ARG A O 1
ATOM 788 N N . TYR A 1 95 ? -1.165 -8.639 -13.951 1.00 91.81 95 TYR A N 1
ATOM 789 C CA . TYR A 1 95 ? -0.126 -9.639 -13.754 1.00 91.81 95 TYR A CA 1
ATOM 790 C C . TYR A 1 95 ? -0.546 -10.744 -12.796 1.00 91.81 95 TYR A C 1
ATOM 792 O O . TYR A 1 95 ? 0.028 -11.815 -12.889 1.00 91.81 95 TYR A O 1
ATOM 800 N N . SER A 1 96 ? -1.569 -10.553 -11.963 1.00 93.25 96 SER A N 1
ATOM 801 C CA . SER A 1 96 ? -1.861 -11.336 -10.758 1.00 93.25 96 SER A CA 1
ATOM 802 C C . SER A 1 96 ? -0.833 -11.128 -9.643 1.00 93.25 96 SER A C 1
ATOM 804 O O . SER A 1 96 ? 0.384 -11.231 -9.830 1.00 93.25 96 SER A O 1
ATOM 806 N N . SER A 1 97 ? -1.343 -10.908 -8.432 1.00 93.06 97 SER A N 1
ATOM 807 C CA . SER A 1 97 ? -0.564 -10.686 -7.207 1.00 93.06 97 SER A CA 1
ATOM 808 C C . SER A 1 97 ? 0.313 -11.874 -6.824 1.00 93.06 97 SER A C 1
ATOM 810 O O . SER A 1 97 ? 1.270 -11.721 -6.066 1.00 93.06 97 SER A O 1
ATOM 812 N N . LYS A 1 98 ? 0.069 -13.054 -7.404 1.00 93.12 98 LYS A N 1
ATOM 813 C CA . LYS A 1 98 ? 0.935 -14.223 -7.237 1.00 93.12 98 LYS A CA 1
ATOM 814 C C . LYS A 1 98 ? 2.364 -13.973 -7.727 1.00 93.12 98 LYS A C 1
ATOM 816 O O . LYS A 1 98 ? 3.290 -14.598 -7.222 1.00 93.12 98 LYS A O 1
ATOM 821 N N . TYR A 1 99 ? 2.575 -13.053 -8.671 1.00 93.12 99 TYR A N 1
ATOM 822 C CA . TYR A 1 99 ? 3.918 -12.691 -9.143 1.00 93.12 99 TYR A CA 1
ATOM 823 C C . TYR A 1 99 ? 4.468 -11.416 -8.498 1.00 93.12 99 TYR A C 1
ATOM 825 O O . TYR A 1 99 ? 5.499 -10.901 -8.937 1.00 93.12 99 TYR A O 1
ATOM 833 N N . LEU A 1 100 ? 3.814 -10.899 -7.454 1.00 92.88 100 LEU A N 1
ATOM 834 C CA . LEU A 1 100 ? 4.338 -9.763 -6.712 1.00 92.88 100 LEU A CA 1
ATOM 835 C C . LEU A 1 100 ? 5.694 -10.149 -6.086 1.00 92.88 100 LEU A C 1
ATOM 837 O O . LEU A 1 100 ? 5.802 -11.204 -5.446 1.00 92.88 100 LEU A O 1
ATOM 841 N N . PRO A 1 101 ? 6.748 -9.328 -6.237 1.00 93.25 101 PRO A N 1
ATOM 842 C CA . PRO A 1 101 ? 8.026 -9.598 -5.596 1.00 93.25 101 PRO A CA 1
ATOM 843 C C . PRO A 1 101 ? 7.879 -9.729 -4.080 1.00 93.25 101 PRO A C 1
ATOM 845 O O . PRO A 1 101 ? 7.222 -8.914 -3.432 1.00 93.25 101 PRO A O 1
ATOM 848 N N . ARG A 1 102 ? 8.566 -10.716 -3.492 1.00 93.19 102 ARG A N 1
ATOM 849 C CA . ARG A 1 102 ? 8.536 -10.973 -2.042 1.00 93.19 102 ARG A CA 1
ATOM 850 C C . ARG A 1 102 ? 8.848 -9.726 -1.203 1.00 93.19 102 ARG A C 1
ATOM 852 O O . ARG A 1 102 ? 8.281 -9.558 -0.126 1.00 93.19 102 ARG A O 1
ATOM 859 N N . SER A 1 103 ? 9.736 -8.856 -1.687 1.00 88.88 103 SER A N 1
ATOM 860 C CA . SER A 1 103 ? 10.104 -7.599 -1.022 1.00 88.88 103 SER A CA 1
ATOM 861 C C . SER A 1 103 ? 8.928 -6.628 -0.861 1.00 88.88 103 SER A C 1
ATOM 863 O O . SER A 1 103 ? 8.929 -5.839 0.080 1.00 88.88 103 SER A O 1
ATOM 865 N N . LEU A 1 104 ? 7.907 -6.712 -1.719 1.00 93.81 104 LEU A N 1
ATOM 866 C CA . LEU A 1 104 ? 6.741 -5.826 -1.703 1.00 93.81 104 LEU A CA 1
ATOM 867 C C . LEU A 1 104 ? 5.583 -6.348 -0.850 1.00 93.81 104 LEU A C 1
ATOM 869 O O . LEU A 1 104 ? 4.653 -5.596 -0.579 1.00 93.81 104 LEU A O 1
ATOM 873 N N . LEU A 1 105 ? 5.652 -7.579 -0.334 1.00 95.88 105 LEU A N 1
ATOM 874 C CA . LEU A 1 105 ? 4.632 -8.095 0.591 1.00 95.88 105 LEU A CA 1
ATOM 875 C C . LEU A 1 105 ? 4.511 -7.225 1.850 1.00 95.88 105 LEU A C 1
ATOM 877 O O . LEU A 1 105 ? 3.420 -7.025 2.376 1.00 95.88 105 LEU A O 1
ATOM 881 N N . GLN A 1 106 ? 5.630 -6.657 2.313 1.00 93.31 106 GLN A N 1
ATOM 882 C CA . GLN A 1 106 ? 5.622 -5.715 3.433 1.00 93.31 106 GLN A CA 1
ATOM 883 C C . GLN A 1 106 ? 4.897 -4.407 3.101 1.00 93.31 106 GLN A C 1
ATOM 885 O O . GLN A 1 106 ? 4.392 -3.771 4.022 1.00 93.31 106 GLN A O 1
ATOM 890 N N . ALA A 1 107 ? 4.833 -4.007 1.826 1.00 96.06 107 ALA A N 1
ATOM 891 C CA . ALA A 1 107 ? 4.085 -2.822 1.421 1.00 96.06 107 ALA A CA 1
ATOM 892 C C . ALA A 1 107 ? 2.596 -2.999 1.712 1.00 96.06 107 ALA A C 1
ATOM 894 O O . ALA A 1 107 ? 1.979 -2.122 2.305 1.00 96.06 107 ALA A O 1
ATOM 895 N N . ILE A 1 108 ? 2.057 -4.174 1.375 1.00 97.25 108 ILE A N 1
ATOM 896 C CA . ILE A 1 108 ? 0.647 -4.506 1.584 1.00 97.25 108 ILE A CA 1
ATOM 897 C C . ILE A 1 108 ? 0.318 -4.550 3.081 1.00 97.25 108 ILE A C 1
ATOM 899 O O . ILE A 1 108 ? -0.687 -3.994 3.511 1.00 97.25 108 ILE A O 1
ATOM 903 N N . VAL A 1 109 ? 1.193 -5.149 3.897 1.00 96.38 109 VAL A N 1
ATOM 904 C CA . VAL A 1 109 ? 0.995 -5.206 5.357 1.00 96.38 109 VAL A CA 1
ATOM 905 C C . VAL A 1 109 ? 1.009 -3.812 5.983 1.00 96.38 109 VAL A C 1
ATOM 907 O O . VAL A 1 109 ? 0.137 -3.504 6.787 1.00 96.38 109 VAL A O 1
ATOM 910 N N . ILE A 1 110 ? 1.979 -2.967 5.623 1.00 95.25 110 ILE A N 1
ATOM 911 C CA . ILE A 1 110 ? 2.096 -1.613 6.187 1.00 95.25 110 ILE A CA 1
ATOM 912 C C . ILE A 1 110 ? 0.932 -0.731 5.726 1.00 95.25 110 ILE A C 1
ATOM 914 O O . ILE A 1 110 ? 0.402 0.032 6.529 1.00 95.25 110 ILE A O 1
ATOM 918 N N . CYS A 1 111 ? 0.501 -0.866 4.469 1.00 96.88 111 CYS A N 1
ATOM 919 C CA . CYS A 1 111 ? -0.697 -0.201 3.962 1.00 96.88 111 CYS A CA 1
ATOM 920 C C . CYS A 1 111 ? -1.941 -0.617 4.759 1.00 96.88 111 CYS A C 1
ATOM 922 O O . CYS A 1 111 ? -2.676 0.241 5.237 1.00 96.88 111 CYS A O 1
ATOM 924 N N . GLY A 1 112 ? -2.136 -1.923 4.971 1.00 96.31 112 GLY A N 1
ATOM 925 C CA . GLY A 1 112 ? -3.240 -2.444 5.778 1.00 96.31 112 GLY A CA 1
ATOM 926 C C . GLY A 1 112 ? -3.220 -1.930 7.219 1.00 96.31 112 GLY A C 1
ATOM 927 O O . GLY A 1 112 ? -4.253 -1.531 7.742 1.00 96.31 112 GLY A O 1
ATOM 928 N N . ASP A 1 113 ? -2.045 -1.868 7.849 1.00 94.56 113 ASP A N 1
ATOM 929 C CA . ASP A 1 113 ? -1.898 -1.328 9.207 1.00 94.56 113 ASP A CA 1
ATOM 930 C C . ASP A 1 113 ? -2.252 0.160 9.291 1.00 94.56 113 ASP A C 1
ATOM 932 O O . ASP A 1 113 ? -2.825 0.602 10.288 1.00 94.56 113 ASP A O 1
ATOM 936 N N . ALA A 1 114 ? -1.916 0.932 8.255 1.00 92.94 114 ALA A N 1
ATOM 937 C CA . ALA A 1 114 ? -2.285 2.338 8.166 1.00 92.94 114 ALA A CA 1
ATOM 938 C C . ALA A 1 114 ? -3.795 2.529 8.004 1.00 92.94 114 ALA A C 1
ATOM 940 O O . ALA A 1 114 ? -4.368 3.376 8.685 1.00 92.94 114 ALA A O 1
ATOM 941 N N . LEU A 1 115 ? -4.442 1.694 7.190 1.00 94.31 115 LEU A N 1
ATOM 942 C CA . LEU A 1 115 ? -5.892 1.724 6.989 1.00 94.31 115 LEU A CA 1
ATOM 943 C C . LEU A 1 115 ? -6.670 1.281 8.236 1.00 94.31 115 LEU A C 1
ATOM 945 O O . LEU A 1 115 ? -7.696 1.878 8.545 1.00 94.31 115 LEU A O 1
ATOM 949 N N . ILE A 1 116 ? -6.176 0.288 8.991 1.00 93.50 116 ILE A N 1
ATOM 950 C CA . ILE A 1 116 ? -6.754 -0.088 10.299 1.00 93.50 116 ILE A CA 1
ATOM 951 C C . ILE A 1 116 ? -6.731 1.120 11.232 1.00 93.50 116 ILE A C 1
ATOM 953 O O . ILE A 1 116 ? -7.758 1.496 11.793 1.00 93.50 116 ILE A O 1
ATOM 957 N N . LEU A 1 117 ? -5.573 1.772 11.345 1.00 88.69 117 LEU A N 1
ATOM 958 C CA . LEU A 1 117 ? -5.419 2.935 12.209 1.00 88.69 117 LEU A CA 1
ATOM 959 C C . LEU A 1 117 ? -6.319 4.103 11.770 1.00 88.69 117 LEU A C 1
ATOM 961 O O . LEU A 1 117 ? -6.919 4.763 12.616 1.00 88.69 117 LEU A O 1
ATOM 965 N N . GLU A 1 118 ? -6.451 4.340 10.462 1.00 87.56 118 GLU A N 1
ATOM 966 C CA . GLU A 1 118 ? -7.361 5.346 9.910 1.00 87.56 118 GLU A CA 1
ATOM 967 C C . GLU A 1 118 ? -8.829 5.039 10.240 1.00 87.56 118 GLU A C 1
ATOM 969 O O . GLU A 1 118 ? -9.538 5.912 10.746 1.00 87.56 118 GLU A O 1
ATOM 974 N N . ARG A 1 119 ? -9.270 3.797 10.006 1.00 90.75 119 ARG A N 1
ATOM 975 C CA . ARG A 1 119 ? -10.634 3.320 10.273 1.00 90.75 119 ARG A CA 1
ATOM 976 C C . ARG A 1 119 ? -11.002 3.430 11.752 1.00 90.75 119 ARG A C 1
ATOM 978 O O . ARG A 1 119 ? -12.095 3.900 12.068 1.00 90.75 119 ARG A O 1
ATOM 985 N N . ASP A 1 120 ? -10.119 2.995 12.646 1.00 87.56 120 ASP A N 1
ATOM 986 C CA . ASP A 1 120 ? -10.391 2.930 14.090 1.00 87.56 120 ASP A CA 1
ATOM 987 C C . ASP A 1 120 ? -10.491 4.320 14.726 1.00 87.56 120 ASP A C 1
ATOM 989 O O . ASP A 1 120 ? -11.166 4.513 15.737 1.00 87.56 120 ASP A O 1
ATOM 993 N N . GLN A 1 121 ? -9.834 5.302 14.114 1.00 80.56 121 GLN A N 1
ATOM 994 C CA . GLN A 1 121 ? -9.765 6.675 14.605 1.00 80.56 121 GLN A CA 1
ATOM 995 C C . GLN A 1 121 ? -10.681 7.635 13.839 1.00 80.56 121 GLN A C 1
ATOM 997 O O . GLN A 1 121 ? -10.774 8.811 14.195 1.00 80.56 121 GLN A O 1
ATOM 1002 N N . ALA A 1 122 ? -11.361 7.169 12.791 1.00 82.56 122 ALA A N 1
ATOM 1003 C CA . ALA A 1 122 ? -12.356 7.963 12.091 1.00 82.56 122 ALA A CA 1
ATOM 1004 C C . ALA A 1 122 ? -13.517 8.317 13.034 1.00 82.56 122 ALA A C 1
ATOM 1006 O O . ALA A 1 122 ? -14.040 7.470 13.765 1.00 82.56 122 ALA A O 1
ATOM 1007 N N . SER A 1 123 ? -13.947 9.584 13.000 1.00 78.31 123 SER A N 1
ATOM 1008 C CA . SER A 1 123 ? -15.104 10.036 13.777 1.00 78.31 123 SER A CA 1
ATOM 1009 C C . SER A 1 123 ? -16.335 9.189 13.447 1.00 78.31 123 SER A C 1
ATOM 1011 O O . SER A 1 123 ? -16.552 8.795 12.298 1.00 78.31 123 SER A O 1
ATOM 1013 N N . LYS A 1 124 ? -17.202 8.969 14.443 1.00 76.56 124 LYS A N 1
ATOM 1014 C CA . LYS A 1 124 ? -18.499 8.296 14.248 1.00 76.56 124 LYS A CA 1
ATOM 1015 C C . LYS A 1 124 ? -19.371 8.997 13.198 1.00 76.56 124 LYS A C 1
ATOM 1017 O O . LYS A 1 124 ? -20.227 8.361 12.596 1.00 76.56 124 LYS A O 1
ATOM 1022 N N . GLU A 1 125 ? -19.123 10.282 12.963 1.00 78.50 125 GLU A N 1
ATOM 1023 C CA . GLU A 1 125 ? -19.818 11.129 11.990 1.00 78.50 125 GLU A CA 1
ATOM 1024 C C . GLU A 1 125 ? -19.265 10.992 10.557 1.00 78.50 125 GLU A C 1
ATOM 1026 O O . GLU A 1 125 ? -19.835 11.550 9.622 1.00 78.50 125 GLU A O 1
ATOM 1031 N N . ALA A 1 126 ? -18.186 10.225 10.359 1.00 83.19 126 ALA A N 1
ATOM 1032 C CA . ALA A 1 126 ? -17.543 9.990 9.066 1.00 83.19 126 ALA A CA 1
ATOM 1033 C C . ALA A 1 126 ? -17.607 8.502 8.645 1.00 83.19 126 ALA A C 1
ATOM 1035 O O . ALA A 1 126 ? -16.565 7.865 8.469 1.00 83.19 126 ALA A O 1
ATOM 1036 N N . PRO A 1 127 ? -18.810 7.919 8.447 1.00 85.31 127 PRO A N 1
ATOM 1037 C CA . PRO A 1 127 ? -18.965 6.494 8.132 1.00 85.31 127 PRO A CA 1
ATOM 1038 C C . PRO A 1 127 ? -18.240 6.094 6.843 1.00 85.31 127 PRO A C 1
ATOM 1040 O O . PRO A 1 127 ? -17.585 5.063 6.810 1.00 85.31 127 PRO A O 1
ATOM 1043 N N . LYS A 1 128 ? -18.228 6.971 5.832 1.00 88.44 128 LYS A N 1
ATOM 1044 C CA . LYS A 1 128 ? -17.542 6.721 4.555 1.00 88.44 128 LYS A CA 1
ATOM 1045 C C . LYS A 1 128 ? -16.043 6.456 4.705 1.00 88.44 128 LYS A C 1
ATOM 1047 O O . LYS A 1 128 ? -15.497 5.655 3.964 1.00 88.44 128 LYS A O 1
ATOM 1052 N N . VAL A 1 129 ? -15.372 7.122 5.648 1.00 85.00 129 VAL A N 1
ATOM 1053 C CA . VAL A 1 129 ? -13.933 6.905 5.890 1.00 85.00 129 VAL A CA 1
ATOM 1054 C C . VAL A 1 129 ? -13.703 5.515 6.479 1.00 85.00 129 VAL A C 1
ATOM 1056 O O . VAL A 1 129 ? -12.754 4.833 6.109 1.00 85.00 129 VAL A O 1
ATOM 1059 N N . ARG A 1 130 ? -14.608 5.066 7.355 1.00 86.88 130 ARG A N 1
ATOM 1060 C CA . ARG A 1 130 ? -14.557 3.728 7.955 1.00 86.88 130 ARG A CA 1
ATOM 1061 C C . ARG A 1 130 ? -14.824 2.644 6.917 1.00 86.88 130 ARG A C 1
ATOM 1063 O O . ARG A 1 130 ? -14.090 1.663 6.894 1.00 86.88 130 ARG A O 1
ATOM 1070 N N . ASP A 1 131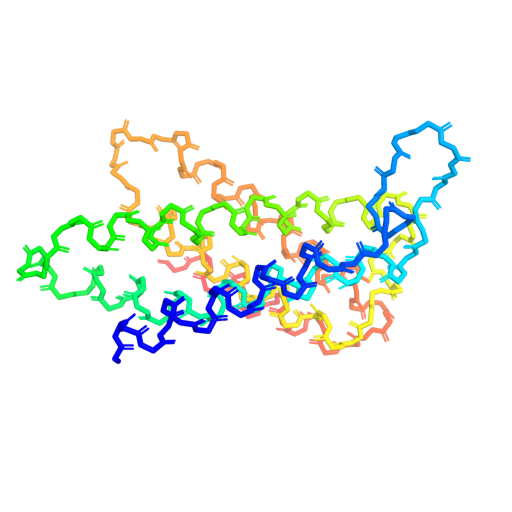 ? -15.821 2.854 6.062 1.00 90.75 131 ASP A N 1
ATOM 1071 C CA . ASP A 1 131 ? -16.188 1.918 4.996 1.00 90.75 131 ASP A CA 1
ATOM 1072 C C . ASP A 1 131 ? -15.052 1.799 3.968 1.00 90.75 131 ASP A C 1
ATOM 1074 O O . ASP A 1 131 ? -14.565 0.699 3.720 1.00 90.75 131 ASP A O 1
ATOM 1078 N N . ASN A 1 132 ? -14.526 2.926 3.472 1.00 91.94 132 ASN A N 1
ATOM 1079 C CA . ASN A 1 132 ? -13.383 2.934 2.552 1.00 91.94 132 ASN A CA 1
ATOM 1080 C C . ASN A 1 132 ? -12.132 2.295 3.179 1.00 91.94 132 ASN A C 1
ATOM 1082 O O . ASN A 1 132 ? -11.415 1.539 2.522 1.00 91.94 132 ASN A O 1
ATOM 1086 N N . GLY A 1 133 ? -11.861 2.588 4.458 1.00 92.38 133 GLY A N 1
ATOM 1087 C CA . GLY A 1 133 ? -10.763 1.970 5.197 1.00 92.38 133 GLY A CA 1
ATOM 1088 C C . GLY A 1 133 ? -10.927 0.453 5.284 1.00 92.38 133 GLY A C 1
ATOM 1089 O O . GLY A 1 133 ? -9.976 -0.285 5.037 1.00 92.38 133 GLY A O 1
ATOM 1090 N N . GLN A 1 134 ? -12.144 -0.020 5.564 1.00 95.38 134 GLN A N 1
ATOM 1091 C CA . GLN A 1 134 ? -12.469 -1.443 5.619 1.00 95.38 134 GLN A CA 1
ATOM 1092 C C . GLN A 1 134 ? -12.305 -2.133 4.255 1.00 95.38 134 GLN A C 1
ATOM 1094 O O . GLN A 1 134 ? -11.646 -3.171 4.185 1.00 95.38 134 GLN A O 1
ATOM 1099 N N . GLU A 1 135 ? -12.809 -1.538 3.173 1.00 96.31 135 GLU A N 1
ATOM 1100 C CA . GLU A 1 135 ? -12.622 -2.047 1.806 1.00 96.31 135 GLU A CA 1
ATOM 1101 C C . GLU A 1 135 ? -11.132 -2.146 1.437 1.00 96.31 135 GLU A C 1
ATOM 1103 O O . GLU A 1 135 ? -10.671 -3.153 0.893 1.00 96.31 135 GLU A O 1
ATOM 1108 N N . GLY A 1 136 ? -10.338 -1.131 1.793 1.00 97.00 136 GLY A N 1
ATOM 1109 C CA . GLY A 1 136 ? -8.894 -1.141 1.570 1.00 97.00 136 GLY A CA 1
ATOM 1110 C C . GLY A 1 136 ? -8.165 -2.235 2.363 1.00 97.00 136 GLY A C 1
ATOM 1111 O O . GLY A 1 136 ? -7.243 -2.873 1.844 1.00 97.00 136 GLY A O 1
ATOM 1112 N N . ILE A 1 137 ? -8.582 -2.493 3.608 1.00 97.88 137 ILE A N 1
ATOM 1113 C CA . ILE A 1 137 ? -8.044 -3.585 4.437 1.00 97.88 137 ILE A CA 1
ATOM 1114 C C . ILE A 1 137 ? -8.350 -4.940 3.793 1.00 97.88 137 ILE A C 1
ATOM 1116 O O . ILE A 1 137 ? -7.462 -5.791 3.699 1.00 97.88 137 ILE A O 1
ATOM 1120 N N . GLU A 1 138 ? -9.579 -5.140 3.319 1.00 97.94 138 GLU A N 1
ATOM 1121 C CA . GLU A 1 138 ? -9.997 -6.370 2.643 1.00 97.94 138 GLU A CA 1
ATOM 1122 C C . GLU A 1 138 ? -9.213 -6.602 1.353 1.00 97.94 138 GLU A C 1
ATOM 1124 O O . GLU A 1 138 ? -8.725 -7.714 1.128 1.00 97.94 138 GLU A O 1
ATOM 1129 N N . LEU A 1 139 ? -8.987 -5.549 0.562 1.00 98.06 139 LEU A N 1
ATOM 1130 C CA . LEU A 1 139 ? -8.122 -5.608 -0.613 1.00 98.06 139 LEU A CA 1
ATOM 1131 C C . LEU A 1 139 ? -6.696 -6.039 -0.238 1.00 98.06 139 LEU A C 1
ATOM 1133 O O . LEU A 1 139 ? -6.132 -6.925 -0.885 1.00 98.06 139 LEU A O 1
ATOM 1137 N N . CYS A 1 140 ? -6.114 -5.479 0.827 1.00 98.12 140 CYS A N 1
ATOM 1138 C CA . CYS A 1 140 ? -4.785 -5.875 1.304 1.00 98.12 140 CYS A CA 1
ATOM 1139 C C . CYS A 1 140 ? -4.736 -7.357 1.714 1.00 98.12 140 CYS A C 1
ATOM 1141 O O . CYS A 1 140 ? -3.795 -8.072 1.360 1.00 98.12 140 CYS A O 1
ATOM 1143 N N . ILE A 1 141 ? -5.753 -7.836 2.437 1.00 98.19 141 ILE A N 1
ATOM 1144 C CA . ILE A 1 141 ? -5.857 -9.238 2.863 1.00 98.19 141 ILE A CA 1
ATOM 1145 C C . ILE A 1 141 ? -5.969 -10.161 1.645 1.00 98.19 141 ILE A C 1
ATOM 1147 O O . ILE A 1 141 ? -5.194 -11.114 1.544 1.00 98.19 141 ILE A O 1
ATOM 1151 N N . CYS A 1 142 ? -6.866 -9.859 0.703 1.00 97.56 142 CYS A N 1
ATOM 1152 C CA . CYS A 1 142 ? -7.051 -10.650 -0.515 1.00 97.56 142 CYS A CA 1
ATOM 1153 C C . CYS A 1 142 ? -5.765 -10.696 -1.350 1.00 97.56 142 CYS A C 1
ATOM 1155 O O . CYS A 1 142 ? -5.324 -11.768 -1.764 1.00 97.56 142 CYS A O 1
ATOM 1157 N N . THR A 1 143 ? -5.098 -9.551 -1.516 1.00 97.62 143 THR A N 1
ATOM 1158 C CA . THR A 1 143 ? -3.821 -9.452 -2.240 1.00 97.62 143 THR A CA 1
ATOM 1159 C C . THR A 1 143 ? -2.753 -10.354 -1.606 1.00 97.62 143 THR A C 1
ATOM 1161 O O . THR A 1 143 ? -2.045 -11.075 -2.312 1.00 97.62 143 THR A O 1
ATOM 1164 N N . LEU A 1 144 ? -2.649 -10.375 -0.269 1.00 97.94 144 LEU A N 1
ATOM 1165 C CA . LEU A 1 144 ? -1.712 -11.248 0.452 1.00 97.94 144 LEU A CA 1
ATOM 1166 C C . LEU A 1 144 ? -2.076 -12.736 0.348 1.00 97.94 144 LEU A C 1
ATOM 1168 O O . LEU A 1 144 ? -1.172 -13.571 0.303 1.00 97.94 144 LEU A O 1
ATOM 1172 N N . GLN A 1 145 ? -3.366 -13.077 0.305 1.00 97.50 145 GLN A N 1
ATOM 1173 C CA . GLN A 1 145 ? -3.826 -14.455 0.113 1.00 97.50 145 GLN A CA 1
ATOM 1174 C C . GLN A 1 145 ? -3.449 -14.977 -1.277 1.00 97.50 145 GLN A C 1
ATOM 1176 O O . GLN A 1 145 ? -2.848 -16.045 -1.369 1.00 97.50 145 GLN A O 1
ATOM 1181 N N . VAL A 1 146 ? -3.698 -14.192 -2.332 1.00 96.94 146 VAL A N 1
ATOM 1182 C CA . VAL A 1 146 ? -3.306 -14.535 -3.711 1.00 96.94 146 VAL A CA 1
ATOM 1183 C C . VAL A 1 146 ? -1.784 -14.631 -3.835 1.00 96.94 146 VAL A C 1
ATOM 1185 O O . VAL A 1 146 ? -1.253 -15.591 -4.391 1.00 96.94 146 VAL A O 1
ATOM 1188 N N . ALA A 1 147 ? -1.043 -13.685 -3.249 1.00 96.94 147 ALA A N 1
ATOM 1189 C CA . ALA A 1 147 ? 0.416 -13.770 -3.183 1.00 96.94 147 ALA A CA 1
ATOM 1190 C C . ALA A 1 147 ? 0.909 -15.012 -2.409 1.00 96.94 147 ALA A C 1
ATOM 1192 O O . ALA A 1 147 ? 2.020 -15.492 -2.649 1.00 96.94 147 ALA A O 1
ATOM 1193 N N . GLY A 1 148 ? 0.078 -15.545 -1.508 1.00 96.44 148 GLY A N 1
ATOM 1194 C CA . GLY A 1 148 ? 0.300 -16.762 -0.729 1.00 96.44 148 GLY A CA 1
ATOM 1195 C C . GLY A 1 148 ? 0.473 -18.026 -1.564 1.00 96.44 148 GLY A C 1
ATOM 1196 O O . GLY A 1 148 ? 1.175 -18.935 -1.121 1.00 96.44 148 GLY A O 1
ATOM 1197 N N . GLU A 1 149 ? -0.086 -18.060 -2.776 1.00 95.62 149 GLU A N 1
ATOM 1198 C CA . GLU A 1 149 ? 0.067 -19.181 -3.712 1.00 95.62 149 GLU A CA 1
ATOM 1199 C C . GLU A 1 149 ? 1.525 -19.372 -4.153 1.00 95.62 149 GLU A C 1
ATOM 1201 O O . GLU A 1 149 ? 1.987 -20.500 -4.321 1.00 95.62 149 GLU A O 1
ATOM 1206 N N . THR A 1 150 ? 2.271 -18.272 -4.293 1.00 96.56 150 THR A N 1
ATOM 1207 C CA . THR A 1 150 ? 3.700 -18.287 -4.652 1.00 96.56 150 THR A CA 1
ATOM 1208 C C . THR A 1 150 ? 4.591 -18.178 -3.421 1.00 96.56 150 THR A C 1
ATOM 1210 O O . THR A 1 150 ? 5.639 -18.820 -3.334 1.00 96.56 150 THR A O 1
ATOM 1213 N N . TRP A 1 151 ? 4.193 -17.348 -2.455 1.00 96.31 151 TRP A N 1
ATOM 1214 C CA . TRP A 1 151 ? 4.957 -17.059 -1.249 1.00 96.31 151 TRP A CA 1
ATOM 1215 C C . TRP A 1 151 ? 4.169 -17.511 -0.016 1.00 96.31 151 TRP A C 1
ATOM 1217 O O . TRP A 1 151 ? 3.450 -16.698 0.560 1.00 96.31 151 TRP A O 1
ATOM 1227 N N . PRO A 1 152 ? 4.357 -18.743 0.496 1.00 94.69 152 PRO A N 1
ATOM 1228 C CA . PRO A 1 152 ? 3.567 -19.259 1.622 1.00 94.69 152 PRO A CA 1
ATOM 1229 C C . PRO A 1 152 ? 3.570 -18.367 2.877 1.00 94.69 152 PRO A C 1
ATOM 1231 O O . PRO A 1 152 ? 2.620 -18.346 3.657 1.00 94.69 152 PRO A O 1
ATOM 1234 N N . HIS A 1 153 ? 4.627 -17.574 3.085 1.00 94.62 153 HIS A N 1
ATOM 1235 C CA . HIS A 1 153 ? 4.675 -16.596 4.173 1.00 94.62 153 HIS A CA 1
ATOM 1236 C C . HIS A 1 153 ? 3.628 -15.471 4.038 1.00 94.62 153 HIS A C 1
ATOM 1238 O O . HIS A 1 153 ? 3.173 -14.960 5.058 1.00 94.62 153 HIS A O 1
ATOM 1244 N N . ALA A 1 154 ? 3.208 -15.102 2.823 1.00 96.94 154 ALA A N 1
ATOM 1245 C CA . ALA A 1 154 ? 2.190 -14.076 2.591 1.00 96.94 154 ALA A CA 1
ATOM 1246 C C . ALA A 1 154 ? 0.822 -14.473 3.171 1.00 96.94 154 ALA A C 1
ATOM 1248 O O . ALA A 1 154 ? 0.159 -13.632 3.772 1.00 96.94 154 ALA A O 1
ATOM 1249 N N . ALA A 1 155 ? 0.459 -15.760 3.127 1.00 96.00 155 ALA A N 1
ATOM 1250 C CA . ALA A 1 155 ? -0.757 -16.258 3.772 1.00 96.00 155 ALA A CA 1
ATOM 1251 C C . ALA A 1 155 ? -0.735 -16.032 5.297 1.00 96.00 155 ALA A C 1
ATOM 1253 O O . ALA A 1 155 ? -1.722 -15.591 5.883 1.00 96.00 155 ALA A O 1
ATOM 1254 N N . ASN A 1 156 ? 0.419 -16.236 5.945 1.00 96.25 156 ASN A N 1
ATOM 1255 C CA . ASN A 1 156 ? 0.582 -15.924 7.370 1.00 96.25 156 ASN A CA 1
ATOM 1256 C C . ASN A 1 156 ? 0.468 -14.416 7.652 1.00 96.25 156 ASN A C 1
ATOM 1258 O O . ASN A 1 156 ? -0.067 -14.018 8.686 1.00 96.25 156 ASN A O 1
ATOM 1262 N N . LEU A 1 157 ? 0.966 -13.567 6.747 1.00 97.31 157 LEU A N 1
ATOM 1263 C CA . LEU A 1 157 ? 0.807 -12.115 6.860 1.00 97.31 157 LEU A CA 1
ATOM 1264 C C . LEU A 1 157 ? -0.665 -11.699 6.732 1.00 97.31 157 LEU A C 1
ATOM 1266 O O . LEU A 1 157 ? -1.112 -10.870 7.523 1.00 97.31 157 LEU A O 1
ATOM 1270 N N . ALA A 1 158 ? -1.423 -12.314 5.817 1.00 97.38 158 ALA A N 1
ATOM 1271 C CA . ALA A 1 158 ? -2.859 -12.078 5.659 1.00 97.38 158 ALA A CA 1
ATOM 1272 C C . ALA A 1 158 ? -3.631 -12.403 6.947 1.00 97.38 158 ALA A C 1
ATOM 1274 O O . ALA A 1 158 ? -4.377 -11.561 7.439 1.00 97.38 158 ALA A O 1
ATOM 1275 N N . LEU A 1 159 ? -3.381 -13.573 7.550 1.00 97.19 159 LEU A N 1
ATOM 1276 C CA . LEU A 1 159 ? -4.015 -13.981 8.813 1.00 97.19 159 LEU A CA 1
ATOM 1277 C C . LEU A 1 159 ? -3.722 -12.998 9.953 1.00 97.19 159 LEU A C 1
ATOM 1279 O O . LEU A 1 159 ? -4.612 -12.625 10.714 1.00 97.19 159 LEU A O 1
ATOM 1283 N N . ARG A 1 160 ? -2.471 -12.539 10.065 1.00 96.75 160 ARG A N 1
ATOM 1284 C CA . ARG A 1 160 ? -2.075 -11.557 11.086 1.00 96.75 160 ARG A CA 1
ATOM 1285 C C . ARG A 1 160 ? -2.696 -10.184 10.852 1.00 96.75 160 ARG A C 1
ATOM 1287 O O . ARG A 1 160 ? -2.973 -9.475 11.817 1.00 96.75 160 ARG A O 1
ATOM 1294 N N . LEU A 1 161 ? -2.861 -9.773 9.596 1.00 96.88 161 LEU A N 1
ATOM 1295 C CA . LEU A 1 161 ? -3.542 -8.525 9.261 1.00 96.88 161 LEU A CA 1
ATOM 1296 C C . LEU A 1 161 ? -5.037 -8.623 9.589 1.00 96.88 161 LEU A C 1
ATOM 1298 O O . LEU A 1 161 ? -5.555 -7.752 10.277 1.00 96.88 161 LEU A O 1
ATOM 1302 N N . GLN A 1 162 ? -5.684 -9.726 9.215 1.00 97.12 162 GLN A N 1
ATOM 1303 C CA . GLN A 1 162 ? -7.086 -9.999 9.529 1.00 97.12 162 GLN A CA 1
ATOM 1304 C C . GLN A 1 162 ? -7.355 -10.009 11.040 1.00 97.12 162 GLN A C 1
ATOM 1306 O O . GLN A 1 162 ? -8.301 -9.376 11.498 1.00 97.12 162 GLN A O 1
ATOM 1311 N N . ALA A 1 163 ? -6.496 -10.666 11.826 1.00 96.56 163 ALA A N 1
ATOM 1312 C CA . ALA A 1 163 ? -6.621 -10.685 13.283 1.00 96.56 163 ALA A CA 1
ATOM 1313 C C . ALA A 1 163 ? -6.539 -9.279 13.900 1.00 96.56 163 ALA A C 1
ATOM 1315 O O . ALA A 1 163 ? -7.228 -9.001 14.873 1.00 96.56 163 ALA A O 1
ATOM 1316 N N . ARG A 1 164 ? -5.720 -8.385 13.327 1.00 94.56 164 ARG A N 1
ATOM 1317 C CA . ARG A 1 164 ? -5.616 -6.989 13.778 1.00 94.56 164 ARG A CA 1
ATOM 1318 C C . ARG A 1 164 ? -6.797 -6.133 13.347 1.00 94.56 164 ARG A C 1
ATOM 1320 O O . ARG A 1 164 ? -7.215 -5.289 14.119 1.00 94.56 164 ARG A O 1
ATOM 1327 N N . ALA A 1 165 ? -7.349 -6.380 12.163 1.00 93.00 165 ALA A N 1
ATOM 1328 C CA . ALA A 1 165 ? -8.527 -5.672 11.677 1.00 93.00 165 ALA A CA 1
ATOM 1329 C C . ALA A 1 165 ? -9.812 -6.020 12.452 1.00 93.00 165 ALA A C 1
ATOM 1331 O O . ALA A 1 165 ? -10.769 -5.253 12.391 1.00 93.00 165 ALA A O 1
ATOM 1332 N N . ALA A 1 166 ? -9.852 -7.167 13.137 1.00 89.56 166 ALA A N 1
ATOM 1333 C CA . ALA A 1 166 ? -11.012 -7.637 13.897 1.00 89.56 166 ALA A CA 1
ATOM 1334 C C . ALA A 1 166 ? -11.027 -7.210 15.379 1.00 89.56 166 ALA A C 1
ATOM 1336 O O . ALA A 1 166 ? -12.017 -7.481 16.060 1.00 89.56 166 ALA A O 1
ATOM 1337 N N . MET A 1 167 ? -9.937 -6.615 15.879 1.00 78.19 167 MET A N 1
ATOM 1338 C CA . MET A 1 167 ? -9.870 -6.014 17.220 1.00 78.19 167 MET A CA 1
ATOM 1339 C C . MET A 1 167 ? -10.517 -4.631 17.222 1.00 78.19 167 MET A C 1
ATOM 1341 O O . MET A 1 167 ? -11.102 -4.288 18.273 1.00 78.19 167 MET A O 1
#

Secondary structure (DSSP, 8-state):
-HHHHHHHHHHHHHHHHTS-GGGS--TTTS---HHHHHHHHHHHHHHHHHHHHHHHHHTTS-S-S-HHHHHHHHHHHHHHHHHHHHHHHHHHHHH-GGGS-GGGHHHHHHHHHHHHHHHHHS-TT-HHHHHHHHHHHHHHHHHHHHHTTT-HHHHHHHHHHHHHHT-

pLDDT: mean 86.64, std 12.84, range [50.44, 98.19]

Radius of gyration: 16.5 Å; chains: 1; bounding box: 35×41×48 Å

Organism: NCBI:txid456999